Protein AF-A0A9E2VUP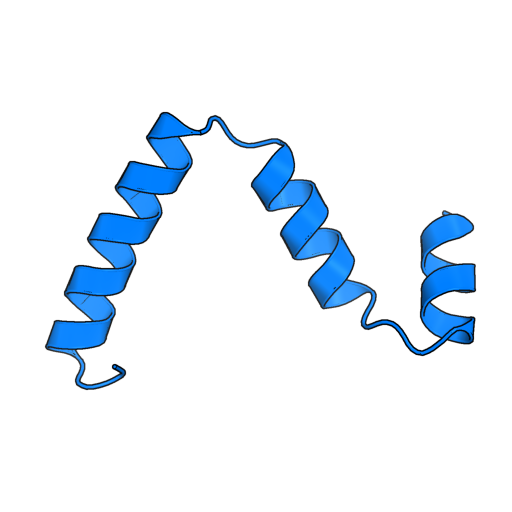4-F1 (afdb_monomer_lite)

Foldseek 3Di:
DVVLVVCVVVPHDSVVVVVVVVLVPDDPVVSVVVVVVVVVVCVVVVVD

Secondary structure (DSSP, 8-state):
-HHHHHHHHTT--HHHHHHHHHHTTS-HHHHHHHHHHHHHHHHHTT--

pLDDT: mean 94.89, std 5.21, range [65.56, 98.12]

Sequence (48 aa):
RDVYAEAKGNGFDVKALRTIVRLRKQDENERAEQETILETYMQALGML

Radius of gyration: 14.82 Å; chains: 1; bounding box: 32×13×35 Å

Structure (mmCIF, N/CA/C/O backbone):
data_AF-A0A9E2VUP4-F1
#
_entry.id   AF-A0A9E2VUP4-F1
#
loop_
_atom_site.group_PDB
_atom_site.id
_atom_site.type_symbol
_atom_site.label_atom_id
_atom_site.label_alt_id
_atom_site.label_comp_id
_atom_site.label_asym_id
_atom_site.label_entity_id
_atom_site.label_seq_id
_atom_site.pdbx_PDB_ins_code
_atom_site.Cartn_x
_atom_site.Cartn_y
_atom_site.Cartn_z
_atom_site.occupancy
_atom_site.B_iso_or_equiv
_atom_site.auth_seq_id
_atom_site.auth_comp_id
_atom_site.auth_asym_id
_atom_site.auth_atom_id
_atom_site.pdbx_PDB_model_num
ATOM 1 N N . ARG A 1 1 ? 14.911 3.593 -13.614 1.00 65.56 1 ARG A N 1
ATOM 2 C CA . ARG A 1 1 ? 13.465 3.739 -13.967 1.00 65.56 1 ARG A CA 1
ATOM 3 C C . ARG A 1 1 ? 13.030 2.617 -14.916 1.00 65.56 1 ARG A C 1
ATOM 5 O O . ARG A 1 1 ? 11.840 2.358 -15.045 1.00 65.56 1 ARG A O 1
ATOM 12 N N . ASP A 1 2 ? 14.016 1.929 -15.475 1.00 86.44 2 ASP A N 1
ATOM 13 C CA . ASP A 1 2 ? 13.956 0.990 -16.590 1.00 86.44 2 ASP A CA 1
ATOM 14 C C . ASP A 1 2 ? 13.333 -0.340 -16.169 1.00 86.44 2 ASP A C 1
ATOM 16 O O . ASP A 1 2 ? 12.449 -0.831 -16.854 1.00 86.44 2 ASP A O 1
ATOM 20 N N . VAL A 1 3 ? 13.626 -0.805 -14.949 1.00 93.38 3 VAL A N 1
ATOM 21 C CA . VAL A 1 3 ? 13.017 -2.014 -14.359 1.00 93.38 3 VAL A CA 1
ATOM 22 C C . VAL A 1 3 ? 11.484 -1.950 -14.334 1.00 93.38 3 VAL A C 1
ATOM 24 O O . VAL A 1 3 ? 10.812 -2.935 -14.615 1.00 93.38 3 VAL A O 1
ATOM 27 N N . TYR A 1 4 ? 10.892 -0.786 -14.038 1.00 95.38 4 TYR A N 1
ATOM 28 C CA . TYR A 1 4 ? 9.430 -0.648 -14.055 1.00 95.38 4 TYR A CA 1
ATOM 29 C C . TYR A 1 4 ? 8.859 -0.578 -15.476 1.00 95.38 4 TYR A C 1
ATOM 31 O O . TYR A 1 4 ? 7.715 -0.971 -15.685 1.00 95.38 4 TYR A O 1
ATOM 39 N N . ALA A 1 5 ? 9.619 -0.056 -16.441 1.00 95.38 5 ALA A N 1
ATOM 40 C CA . ALA A 1 5 ? 9.195 -0.017 -17.838 1.00 95.38 5 ALA A CA 1
ATOM 41 C C . ALA A 1 5 ? 9.232 -1.421 -18.457 1.00 95.38 5 ALA A C 1
ATOM 43 O O . ALA A 1 5 ? 8.277 -1.822 -19.116 1.00 95.38 5 ALA A O 1
ATOM 44 N N . GLU A 1 6 ? 10.279 -2.188 -18.158 1.00 96.19 6 GLU A N 1
ATOM 45 C CA . GLU A 1 6 ? 10.399 -3.598 -18.522 1.00 96.19 6 GLU A CA 1
ATOM 46 C C . GLU A 1 6 ? 9.295 -4.437 -17.868 1.00 96.19 6 GLU A C 1
ATOM 48 O O . GLU A 1 6 ? 8.587 -5.167 -18.554 1.00 96.19 6 GLU A O 1
ATOM 53 N N . ALA A 1 7 ? 9.051 -4.252 -16.565 1.00 96.19 7 ALA A N 1
ATOM 54 C CA . ALA A 1 7 ? 7.955 -4.923 -15.871 1.00 96.19 7 ALA A CA 1
ATOM 55 C C . ALA A 1 7 ? 6.591 -4.627 -16.521 1.00 96.19 7 ALA A C 1
ATOM 57 O O . ALA A 1 7 ? 5.788 -5.539 -16.699 1.00 96.19 7 ALA A O 1
ATOM 58 N N . LYS A 1 8 ? 6.344 -3.379 -16.947 1.00 95.38 8 LYS A N 1
ATOM 59 C CA . LYS A 1 8 ? 5.131 -3.028 -17.701 1.00 95.38 8 LYS A CA 1
ATOM 60 C C . L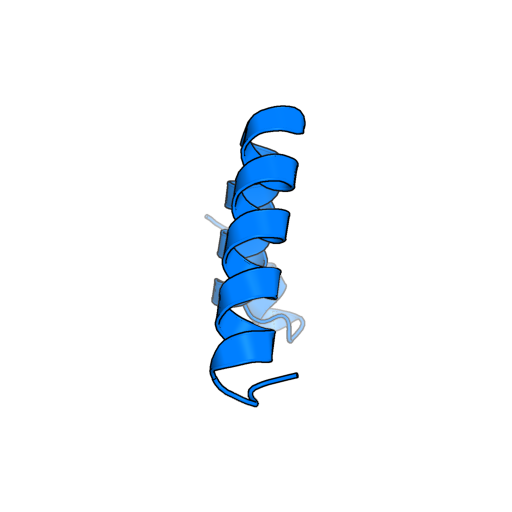YS A 1 8 ? 5.054 -3.768 -1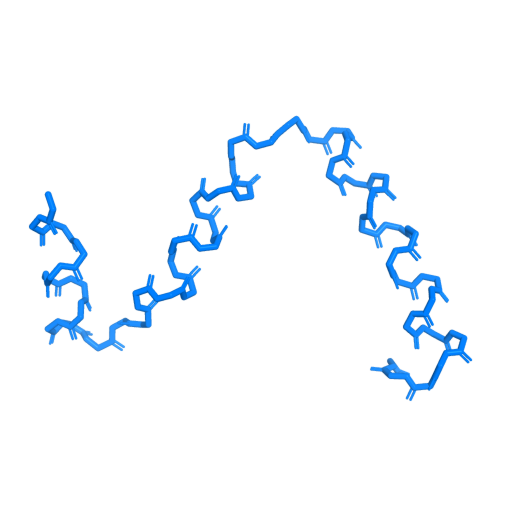9.040 1.00 95.38 8 LYS A C 1
ATOM 62 O O . LYS A 1 8 ? 3.983 -4.249 -19.394 1.00 95.38 8 LYS A O 1
ATOM 67 N N . GLY A 1 9 ? 6.166 -3.847 -19.774 1.00 94.94 9 GLY A N 1
ATOM 68 C CA . GLY A 1 9 ? 6.259 -4.589 -21.038 1.00 94.94 9 GLY A CA 1
ATOM 69 C C . GLY A 1 9 ? 6.010 -6.089 -20.868 1.00 94.94 9 GLY A C 1
ATOM 70 O O . GLY A 1 9 ? 5.377 -6.705 -21.717 1.00 94.94 9 GLY A O 1
ATOM 71 N N . ASN A 1 10 ? 6.410 -6.641 -19.722 1.00 97.06 10 ASN A N 1
ATOM 72 C CA . ASN A 1 10 ? 6.193 -8.036 -19.340 1.00 97.06 10 ASN A CA 1
ATOM 73 C C . ASN A 1 10 ? 4.803 -8.300 -18.723 1.00 97.06 10 ASN A C 1
ATOM 75 O O . ASN A 1 10 ? 4.543 -9.403 -18.251 1.00 97.06 10 ASN A O 1
ATOM 79 N N . GLY A 1 11 ? 3.906 -7.305 -18.707 1.00 96.06 11 GLY A N 1
ATOM 80 C CA . GLY A 1 11 ? 2.520 -7.462 -18.251 1.00 96.06 11 GLY A CA 1
ATOM 81 C C . GLY A 1 11 ? 2.286 -7.262 -16.751 1.00 96.06 11 GLY A C 1
ATOM 82 O O . GLY A 1 11 ? 1.176 -7.493 -16.278 1.00 96.06 11 GLY A O 1
ATOM 83 N N . PHE A 1 12 ? 3.280 -6.804 -15.986 1.00 97.25 12 PHE A N 1
ATOM 84 C CA . PHE A 1 12 ? 3.096 -6.510 -14.563 1.00 97.25 12 PHE A CA 1
ATOM 85 C C . PHE A 1 12 ? 2.427 -5.150 -14.326 1.00 97.25 12 PHE A C 1
ATOM 87 O O . PHE A 1 12 ? 2.736 -4.149 -14.983 1.00 97.25 12 PHE A O 1
ATOM 94 N N . ASP A 1 13 ? 1.581 -5.076 -13.294 1.00 97.31 13 ASP A N 1
ATOM 95 C CA . ASP A 1 13 ? 1.062 -3.803 -12.796 1.00 97.31 13 ASP A CA 1
ATOM 96 C C . ASP A 1 13 ? 2.154 -3.047 -12.019 1.00 97.31 13 ASP A C 1
ATOM 98 O O . ASP A 1 13 ? 2.502 -3.347 -10.872 1.00 97.31 13 ASP A O 1
ATOM 102 N N . VAL A 1 14 ? 2.684 -2.003 -12.654 1.00 96.94 14 VAL A N 1
ATOM 103 C CA . VAL A 1 14 ? 3.711 -1.129 -12.076 1.00 96.94 14 VAL A CA 1
ATOM 104 C C . VAL A 1 14 ? 3.239 -0.416 -10.804 1.00 96.94 14 VAL A C 1
ATOM 106 O O . VAL A 1 14 ? 4.065 -0.147 -9.928 1.00 96.94 14 VAL A O 1
ATOM 109 N N . LYS A 1 15 ? 1.949 -0.081 -10.672 1.00 96.06 15 LYS A N 1
ATOM 110 C CA . LYS A 1 15 ? 1.412 0.532 -9.448 1.00 96.06 15 LYS A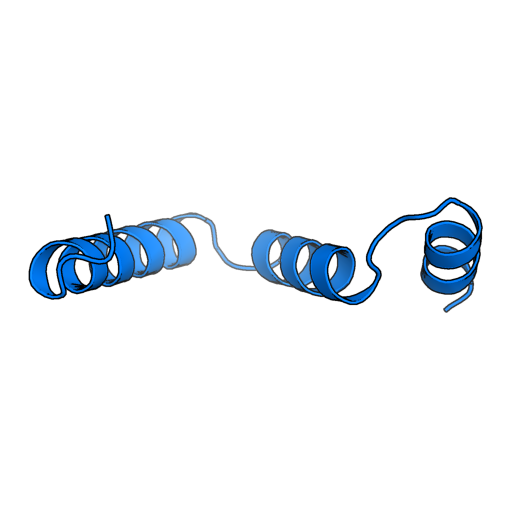 CA 1
ATOM 111 C C . LYS A 1 15 ? 1.445 -0.473 -8.304 1.00 96.06 15 LYS A C 1
ATOM 113 O O . LYS A 1 15 ? 1.961 -0.132 -7.241 1.00 96.06 15 LYS A O 1
ATOM 118 N N . ALA A 1 16 ? 0.987 -1.703 -8.540 1.00 97.50 16 ALA A N 1
ATOM 119 C CA . ALA A 1 16 ? 1.046 -2.772 -7.544 1.00 97.50 16 ALA A CA 1
ATOM 120 C C . ALA A 1 16 ? 2.493 -3.045 -7.098 1.00 97.50 16 ALA A C 1
ATOM 122 O O . ALA A 1 16 ? 2.780 -3.054 -5.902 1.00 97.50 16 ALA A O 1
ATOM 123 N N . LEU A 1 17 ? 3.435 -3.144 -8.045 1.00 96.50 17 LEU A N 1
ATOM 124 C CA . LEU A 1 17 ? 4.857 -3.332 -7.733 1.00 96.50 17 LEU A CA 1
ATOM 125 C C . LEU A 1 17 ? 5.425 -2.203 -6.865 1.00 96.50 17 LEU A C 1
ATOM 127 O O . LEU A 1 17 ? 6.137 -2.463 -5.897 1.00 96.50 17 LEU A O 1
ATOM 131 N N . ARG A 1 18 ? 5.102 -0.943 -7.174 1.00 96.12 18 ARG A N 1
ATOM 132 C CA . ARG A 1 18 ? 5.538 0.203 -6.358 1.00 96.12 18 ARG A CA 1
ATOM 133 C C . ARG A 1 18 ? 4.964 0.151 -4.949 1.00 96.12 18 ARG A C 1
ATOM 135 O O . ARG A 1 18 ? 5.686 0.466 -4.004 1.00 96.12 18 ARG A O 1
ATOM 142 N N . THR A 1 19 ? 3.703 -0.254 -4.809 1.00 96.44 19 THR A N 1
ATOM 143 C CA . THR A 1 19 ? 3.072 -0.457 -3.502 1.00 96.44 19 THR A CA 1
ATOM 144 C C . THR A 1 19 ? 3.815 -1.529 -2.711 1.00 96.44 19 THR A C 1
ATOM 146 O O . THR A 1 19 ? 4.230 -1.249 -1.592 1.00 96.44 19 THR A O 1
ATOM 149 N N . ILE A 1 20 ? 4.095 -2.691 -3.309 1.00 95.50 20 ILE A N 1
ATOM 150 C CA . ILE A 1 20 ? 4.838 -3.783 -2.657 1.00 95.50 20 ILE A CA 1
ATOM 151 C C . ILE A 1 20 ? 6.244 -3.333 -2.247 1.00 95.50 20 ILE A C 1
ATOM 153 O O . ILE A 1 20 ? 6.664 -3.559 -1.117 1.00 95.50 20 ILE A O 1
ATOM 157 N N . VAL A 1 21 ? 6.980 -2.654 -3.132 1.00 95.75 21 VAL A N 1
ATOM 158 C CA . VAL A 1 21 ? 8.328 -2.150 -2.817 1.00 95.75 21 VAL A CA 1
ATOM 159 C C . VAL A 1 21 ? 8.294 -1.145 -1.665 1.00 95.75 21 VAL A C 1
ATOM 161 O O . VAL A 1 21 ? 9.218 -1.125 -0.857 1.00 95.75 21 VAL A O 1
ATOM 164 N N . ARG A 1 22 ? 7.246 -0.320 -1.562 1.00 94.94 22 ARG A N 1
ATOM 165 C CA . ARG A 1 22 ? 7.054 0.584 -0.422 1.00 94.94 22 ARG A CA 1
ATOM 166 C C . ARG A 1 22 ? 6.743 -0.189 0.863 1.00 94.94 22 ARG A C 1
ATOM 168 O O . ARG A 1 22 ? 7.387 0.091 1.864 1.00 94.94 22 ARG A O 1
ATOM 175 N N . LEU A 1 23 ? 5.838 -1.169 0.821 1.00 94.00 23 LEU A N 1
ATOM 176 C CA . LEU A 1 23 ? 5.497 -2.021 1.972 1.00 94.00 23 LEU A CA 1
ATOM 177 C C . LEU A 1 23 ? 6.724 -2.774 2.510 1.00 94.00 23 LEU A C 1
ATOM 179 O O . LEU A 1 23 ? 6.927 -2.871 3.713 1.00 94.00 23 LEU A O 1
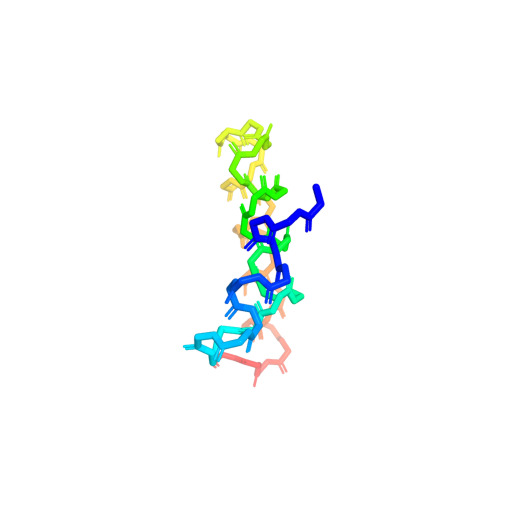ATOM 183 N N . ARG A 1 24 ? 7.600 -3.253 1.617 1.00 94.62 24 ARG A N 1
ATOM 184 C CA . ARG A 1 24 ? 8.849 -3.946 1.985 1.00 94.62 24 ARG A CA 1
ATOM 185 C C . ARG A 1 24 ? 9.903 -3.050 2.635 1.00 94.62 24 ARG A C 1
ATOM 187 O O . ARG A 1 24 ? 10.889 -3.572 3.139 1.00 94.62 24 ARG A O 1
ATOM 194 N N . LYS A 1 25 ? 9.747 -1.726 2.558 1.00 95.19 25 LYS A N 1
ATOM 195 C CA . LYS A 1 25 ? 10.648 -0.761 3.204 1.00 95.19 25 LYS A CA 1
ATOM 196 C C . LYS A 1 25 ? 10.179 -0.345 4.595 1.00 95.19 25 LYS A C 1
ATOM 198 O O . LYS A 1 25 ? 10.947 0.310 5.288 1.00 95.19 25 LYS A O 1
ATOM 203 N N . GLN A 1 26 ? 8.929 -0.632 4.948 1.00 93.00 26 GLN A N 1
ATOM 204 C CA . GLN A 1 26 ? 8.394 -0.316 6.267 1.00 93.00 26 GLN A CA 1
ATOM 205 C C . GLN A 1 26 ? 8.932 -1.303 7.302 1.00 93.00 26 GLN A C 1
ATOM 207 O O . GLN A 1 26 ? 9.293 -2.429 6.949 1.00 93.00 26 GLN A O 1
ATOM 212 N N . ASP A 1 27 ? 8.974 -0.867 8.561 1.00 97.00 27 ASP A N 1
ATOM 213 C CA . ASP A 1 27 ? 9.242 -1.765 9.677 1.00 97.00 27 ASP A CA 1
ATOM 214 C C . ASP A 1 27 ? 8.163 -2.855 9.742 1.00 97.00 27 ASP A C 1
ATOM 216 O O . ASP A 1 27 ? 6.980 -2.609 9.488 1.00 97.00 27 ASP A O 1
ATOM 220 N N . GLU A 1 28 ? 8.585 -4.086 10.019 1.00 94.62 28 GLU A N 1
ATOM 221 C CA . GLU A 1 28 ? 7.694 -5.243 9.996 1.00 94.62 28 GLU A CA 1
ATOM 222 C C . GLU A 1 28 ? 6.657 -5.200 11.120 1.00 94.62 28 GLU A C 1
ATOM 224 O O . GLU A 1 28 ? 5.498 -5.542 10.877 1.00 94.62 28 GLU A O 1
ATOM 229 N N . ASN A 1 29 ? 7.040 -4.726 12.309 1.00 95.75 29 ASN A N 1
ATOM 230 C CA . ASN A 1 29 ? 6.130 -4.637 13.446 1.00 95.75 29 ASN A CA 1
ATOM 231 C C . ASN A 1 29 ? 5.109 -3.519 13.228 1.00 95.75 29 ASN A C 1
ATOM 233 O O . ASN A 1 29 ? 3.915 -3.743 13.409 1.00 95.75 29 ASN A O 1
ATOM 237 N N . GLU A 1 30 ? 5.559 -2.347 12.762 1.00 95.25 30 GLU A N 1
ATOM 238 C CA . GLU A 1 30 ? 4.654 -1.241 12.420 1.00 95.25 30 GLU A CA 1
ATOM 239 C C . GLU A 1 30 ? 3.645 -1.649 11.336 1.00 95.25 30 GLU A C 1
ATOM 241 O O . GLU A 1 30 ? 2.465 -1.303 11.415 1.00 95.25 30 GLU A O 1
ATOM 246 N N . ARG A 1 31 ? 4.085 -2.410 10.322 1.00 94.69 31 ARG A N 1
ATOM 247 C CA . ARG A 1 31 ? 3.192 -2.921 9.273 1.00 94.69 31 ARG A CA 1
ATOM 248 C C . ARG A 1 31 ? 2.162 -3.896 9.841 1.00 94.69 31 ARG A C 1
ATOM 250 O O . ARG A 1 31 ? 0.985 -3.760 9.525 1.00 94.69 31 ARG A O 1
ATOM 257 N N . ALA A 1 32 ? 2.586 -4.850 10.668 1.00 95.44 32 ALA A N 1
ATOM 258 C CA . ALA A 1 32 ? 1.687 -5.837 11.264 1.00 95.44 32 ALA A CA 1
ATOM 259 C C . ALA A 1 32 ? 0.621 -5.181 12.162 1.00 95.44 32 ALA A C 1
ATOM 261 O O . ALA A 1 32 ? -0.551 -5.564 12.128 1.00 95.44 32 ALA A O 1
ATOM 262 N N . GLU A 1 33 ? 1.002 -4.150 12.920 1.00 95.94 33 GLU A N 1
ATOM 263 C CA . GLU A 1 33 ? 0.063 -3.366 13.728 1.00 95.94 33 GLU A CA 1
ATOM 264 C C . GLU A 1 33 ? -0.967 -2.643 12.843 1.00 95.94 33 GLU A C 1
ATOM 266 O O . GLU A 1 33 ? -2.174 -2.747 13.074 1.00 95.94 33 GLU A O 1
ATOM 271 N N . GLN A 1 34 ? -0.512 -1.973 11.778 1.00 95.31 34 GLN A N 1
ATOM 272 C CA . GLN A 1 34 ? -1.394 -1.295 10.821 1.00 95.31 34 GLN A CA 1
ATOM 273 C C . GLN A 1 34 ? -2.342 -2.265 10.105 1.00 95.31 34 GLN A C 1
ATOM 275 O O . GLN A 1 34 ? -3.518 -1.944 9.929 1.00 95.31 34 GLN A O 1
ATOM 280 N N . GLU A 1 35 ? -1.853 -3.441 9.707 1.00 95.38 35 GLU A N 1
ATOM 281 C CA . GLU A 1 35 ? -2.656 -4.493 9.075 1.00 95.38 35 GLU A CA 1
ATOM 282 C C . GLU A 1 35 ? -3.745 -5.006 10.023 1.00 95.38 35 GLU A C 1
ATOM 284 O O . GLU A 1 35 ? -4.902 -5.087 9.617 1.00 95.38 35 GLU A O 1
ATOM 289 N N . THR A 1 36 ? -3.420 -5.236 11.298 1.00 97.00 36 THR A N 1
ATOM 290 C CA . THR A 1 36 ? -4.392 -5.679 12.315 1.00 97.00 36 THR A CA 1
ATOM 291 C C . THR A 1 36 ? -5.520 -4.659 12.504 1.00 97.00 36 THR A C 1
ATOM 293 O O . THR A 1 36 ? -6.704 -5.007 12.559 1.00 97.00 36 THR A O 1
ATOM 296 N N . ILE A 1 37 ? -5.168 -3.371 12.581 1.00 97.12 37 ILE A N 1
ATOM 297 C CA . ILE A 1 37 ? -6.143 -2.282 12.721 1.00 97.12 37 ILE A CA 1
ATOM 298 C C . ILE A 1 37 ? -7.026 -2.190 11.472 1.00 97.12 37 ILE A C 1
ATOM 300 O O . ILE A 1 37 ? -8.248 -2.068 11.576 1.00 97.12 37 ILE A O 1
ATOM 304 N N . LEU A 1 38 ? -6.417 -2.258 10.287 1.00 96.81 38 LEU A N 1
ATOM 305 C CA . LEU A 1 38 ? -7.138 -2.207 9.021 1.00 96.81 38 LEU A CA 1
ATOM 306 C C . LEU A 1 38 ? -8.116 -3.377 8.890 1.00 96.81 38 LEU A C 1
ATOM 308 O O . LEU A 1 38 ? -9.274 -3.153 8.545 1.00 96.81 38 LEU A O 1
ATOM 312 N N . GLU A 1 39 ? -7.673 -4.595 9.196 1.00 97.38 39 GLU A N 1
ATOM 313 C CA . GLU A 1 39 ? -8.509 -5.794 9.164 1.00 97.38 39 GLU A CA 1
ATOM 314 C C . GLU A 1 39 ? -9.712 -5.651 10.100 1.00 97.38 39 GLU A C 1
ATOM 316 O O . GLU A 1 39 ? -10.846 -5.884 9.683 1.00 97.38 39 GLU A O 1
ATOM 321 N N . THR A 1 40 ? -9.487 -5.164 11.324 1.00 97.44 40 THR A N 1
ATOM 322 C CA . THR A 1 40 ? -10.560 -4.898 12.294 1.00 97.44 40 THR A CA 1
ATOM 323 C C . THR A 1 40 ? -11.623 -3.964 11.709 1.00 97.44 40 THR A C 1
ATOM 325 O O . THR A 1 40 ? -12.823 -4.229 11.811 1.00 97.44 40 THR A O 1
ATOM 328 N N . TYR A 1 41 ? -11.204 -2.880 11.050 1.00 98.06 41 TYR A N 1
ATOM 329 C CA . TYR A 1 41 ? -12.146 -1.961 10.413 1.00 98.06 41 TYR A CA 1
ATOM 330 C C . TYR A 1 41 ? -12.827 -2.558 9.183 1.00 98.06 41 TYR A C 1
ATOM 332 O O . TYR A 1 41 ? -14.021 -2.342 8.992 1.00 98.06 41 TYR A O 1
ATOM 340 N N . MET A 1 42 ? -12.116 -3.329 8.361 1.00 98.00 42 MET A N 1
ATOM 341 C CA . MET A 1 42 ? -12.707 -3.993 7.199 1.00 98.00 42 MET A CA 1
ATOM 342 C C . MET A 1 42 ? -13.781 -5.004 7.611 1.00 98.00 42 MET A C 1
ATOM 344 O O . MET A 1 42 ? -14.851 -5.020 7.005 1.00 98.00 42 MET A O 1
ATOM 348 N N . GLN A 1 43 ? -13.545 -5.779 8.674 1.00 97.62 43 GLN A N 1
ATOM 349 C CA . GLN A 1 43 ? -14.549 -6.673 9.254 1.00 97.62 43 GLN A CA 1
ATOM 350 C C . GLN A 1 43 ? -15.760 -5.883 9.767 1.00 97.62 43 GLN A C 1
ATOM 352 O O . GLN A 1 43 ? -16.897 -6.213 9.434 1.00 97.62 43 GLN A O 1
ATOM 357 N N . ALA A 1 44 ? -15.535 -4.796 10.514 1.00 97.88 44 ALA A N 1
ATOM 358 C CA . ALA A 1 44 ? -16.617 -3.955 11.033 1.00 97.88 44 ALA A CA 1
ATOM 359 C C . ALA A 1 44 ? -17.471 -3.313 9.922 1.00 97.88 44 ALA A C 1
ATOM 361 O O . ALA A 1 44 ? -18.662 -3.071 10.114 1.00 97.88 44 ALA A O 1
ATOM 362 N N . LEU A 1 45 ? -16.871 -3.051 8.758 1.00 98.12 45 LEU A N 1
ATOM 363 C CA . LEU A 1 45 ? -17.537 -2.499 7.579 1.00 98.12 45 LEU A CA 1
ATOM 364 C C . LEU A 1 45 ? -18.116 -3.573 6.638 1.00 98.12 45 LEU A C 1
ATOM 366 O O . LEU A 1 45 ? -18.696 -3.214 5.614 1.00 98.12 45 LEU A O 1
ATOM 370 N N . GLY A 1 46 ? -17.973 -4.868 6.950 1.00 96.25 46 GLY A N 1
ATOM 371 C CA . GLY A 1 46 ? -18.455 -5.969 6.103 1.00 96.25 46 GLY A CA 1
ATOM 372 C C . GLY A 1 46 ? -17.722 -6.084 4.761 1.00 96.25 46 GLY A C 1
ATOM 373 O O . GLY A 1 46 ? -18.308 -6.501 3.764 1.00 96.25 46 GLY A O 1
ATOM 374 N N . MET A 1 47 ? -16.461 -5.653 4.718 1.00 95.44 47 MET A N 1
ATOM 375 C CA . MET A 1 47 ? -15.595 -5.690 3.533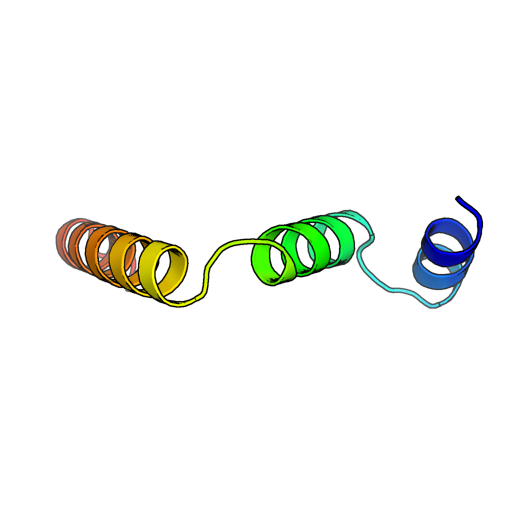 1.00 95.44 47 MET A CA 1
ATOM 376 C C . MET A 1 47 ? -14.736 -6.966 3.455 1.00 95.44 47 MET A C 1
ATOM 378 O O . MET A 1 47 ? -13.940 -7.094 2.522 1.00 95.44 47 MET A O 1
ATOM 382 N N . LEU A 1 48 ? -14.878 -7.865 4.436 1.00 79.31 48 LEU A N 1
ATOM 383 C CA . LEU A 1 48 ? -14.208 -9.162 4.570 1.00 79.31 48 LEU A CA 1
ATOM 384 C C . LEU A 1 48 ? -15.237 -10.285 4.705 1.00 79.31 48 LEU A C 1
ATOM 386 O O . LEU A 1 48 ? -16.267 -10.045 5.376 1.00 79.31 48 LEU A O 1
#